Protein AF-A0A433MH39-F1 (afdb_monomer_lite)

Radius of gyration: 27.09 Å; chains: 1; bounding box: 56×30×78 Å

pLDDT: mean 82.65, std 8.2, range [48.53, 92.25]

Organism: NCBI:txid1775474

Sequence (132 aa):
MVKGIRALIVGLIGAIVLCGFGYFRDWQLTRQTMQAIERCEAEGARERQRSGLDIRLFCNVLEIDELREQRKPLVGVQQEISDLLEEARRRAPYLWYVVAVFFLMVFAIPYLWYFLLRRLREVRDALAGKEA

Foldseek 3Di:
DDPLVVLLVVLVVQLVVLVVVLVVVVVVLVVQLVVLLVVQVVVQVVCCVVVVDNPDRDSDLVVLVVCVVVVHDDDDSSVVNVVSVVVVVVVPSCVSNVVSVVSSVVSVVVVVVVVVVVVVVVVVCVVVVVDD

Structure (mmCIF, N/CA/C/O backbone):
data_AF-A0A433MH39-F1
#
_entry.id   AF-A0A433MH39-F1
#
loop_
_atom_site.group_PDB
_atom_site.id
_atom_site.type_symbol
_atom_site.label_atom_id
_atom_site.label_alt_id
_atom_site.label_comp_id
_atom_site.label_asym_id
_atom_site.label_entity_id
_atom_site.label_seq_id
_atom_site.pdbx_PDB_ins_code
_atom_site.Cartn_x
_atom_site.Cartn_y
_atom_site.Cartn_z
_atom_site.occupancy
_atom_site.B_iso_or_equiv
_atom_site.auth_seq_id
_atom_site.auth_comp_id
_atom_site.auth_asym_id
_atom_site.auth_atom_id
_atom_site.pdbx_PDB_model_num
ATOM 1 N N . MET A 1 1 ? 21.736 -14.346 -28.896 1.00 48.62 1 MET A N 1
ATOM 2 C CA . MET A 1 1 ? 20.796 -14.049 -27.788 1.00 48.62 1 MET A CA 1
ATOM 3 C C . MET A 1 1 ? 21.217 -12.729 -27.146 1.00 48.62 1 MET A C 1
ATOM 5 O O . MET A 1 1 ? 22.346 -12.627 -26.682 1.00 48.62 1 MET A O 1
ATOM 9 N N . VAL A 1 2 ? 20.390 -11.686 -27.234 1.00 56.53 2 VAL A N 1
ATOM 10 C CA . VAL A 1 2 ? 20.774 -10.307 -26.879 1.00 56.53 2 VAL A CA 1
ATOM 11 C C . VAL A 1 2 ? 21.001 -10.205 -25.366 1.00 56.53 2 VAL A C 1
ATOM 13 O O . VAL A 1 2 ? 20.086 -10.494 -24.599 1.00 56.53 2 VAL A O 1
ATOM 16 N N . LYS A 1 3 ? 22.199 -9.791 -24.924 1.00 65.94 3 LYS A N 1
ATOM 17 C CA . LYS A 1 3 ? 22.541 -9.641 -23.491 1.00 65.94 3 LYS A CA 1
ATOM 18 C C . LYS A 1 3 ? 21.517 -8.776 -22.726 1.00 65.94 3 LYS A C 1
ATOM 20 O O . LYS A 1 3 ? 21.233 -9.062 -21.571 1.00 65.94 3 LYS A O 1
ATOM 25 N N . GLY A 1 4 ? 20.891 -7.804 -23.398 1.00 70.25 4 GLY A N 1
ATOM 26 C CA . GLY A 1 4 ? 19.840 -6.947 -22.835 1.00 70.25 4 GLY A CA 1
ATOM 27 C C . GLY A 1 4 ? 18.491 -7.629 -22.557 1.00 70.25 4 GLY A C 1
ATOM 28 O O . GLY A 1 4 ? 17.794 -7.204 -21.645 1.00 70.25 4 GLY A O 1
ATOM 29 N N . ILE A 1 5 ? 18.125 -8.711 -23.264 1.00 80.31 5 ILE A N 1
ATOM 30 C CA . ILE A 1 5 ? 16.850 -9.422 -23.010 1.00 80.31 5 ILE A CA 1
ATOM 31 C C . ILE A 1 5 ? 16.864 -10.089 -21.633 1.00 80.31 5 ILE A C 1
ATOM 33 O O . ILE A 1 5 ? 15.863 -10.066 -20.927 1.00 80.31 5 ILE A O 1
ATOM 37 N N . ARG A 1 6 ? 18.008 -10.649 -21.221 1.00 82.31 6 ARG A N 1
ATOM 38 C CA . ARG A 1 6 ? 18.143 -11.285 -19.901 1.00 82.31 6 ARG A CA 1
ATOM 39 C C . ARG A 1 6 ? 17.963 -10.271 -18.770 1.00 82.31 6 ARG A C 1
ATOM 41 O O . ARG A 1 6 ? 17.266 -10.567 -17.810 1.00 82.31 6 ARG A O 1
ATOM 48 N N . ALA A 1 7 ? 18.536 -9.075 -18.917 1.00 81.81 7 ALA A N 1
ATOM 49 C CA . ALA A 1 7 ? 18.362 -7.988 -17.955 1.00 81.81 7 ALA A CA 1
ATOM 50 C C . ALA A 1 7 ? 16.894 -7.539 -17.863 1.00 81.81 7 ALA A C 1
ATOM 52 O O . ALA A 1 7 ? 16.374 -7.379 -16.763 1.00 81.81 7 ALA A O 1
ATOM 53 N N . LEU A 1 8 ? 16.206 -7.424 -19.003 1.00 82.75 8 LEU A N 1
ATOM 54 C CA . LEU A 1 8 ? 14.791 -7.054 -19.044 1.00 82.75 8 LEU A CA 1
ATOM 55 C C . LEU A 1 8 ? 13.891 -8.118 -18.399 1.00 82.75 8 LEU A C 1
ATOM 57 O O . LEU A 1 8 ? 12.990 -7.767 -17.646 1.00 82.75 8 LEU A O 1
ATOM 61 N N . ILE A 1 9 ? 14.159 -9.409 -18.629 1.00 87.44 9 ILE A N 1
ATOM 62 C CA . ILE A 1 9 ? 13.419 -10.511 -17.989 1.00 87.44 9 ILE A CA 1
ATOM 63 C C . ILE A 1 9 ? 13.589 -10.469 -16.466 1.00 87.44 9 ILE A C 1
ATOM 65 O O . ILE A 1 9 ? 12.603 -10.587 -15.743 1.00 87.44 9 ILE A O 1
ATOM 69 N N . VAL A 1 10 ? 14.813 -10.263 -15.969 1.00 87.62 10 VAL A N 1
ATOM 70 C CA . VAL A 1 10 ? 15.068 -10.132 -14.523 1.00 87.62 10 VAL A CA 1
ATOM 71 C C . VAL A 1 10 ? 14.337 -8.916 -13.948 1.00 87.62 10 VAL A C 1
ATOM 73 O O . VAL A 1 10 ? 13.695 -9.032 -12.905 1.00 87.62 10 VAL A O 1
ATOM 76 N N . GLY A 1 11 ? 14.367 -7.782 -14.653 1.00 85.75 11 GLY A N 1
ATOM 77 C CA . GLY A 1 11 ? 13.615 -6.581 -14.285 1.00 85.75 11 GLY A CA 1
ATOM 78 C C . GLY A 1 11 ? 12.109 -6.827 -14.190 1.00 85.75 11 GLY A C 1
ATOM 79 O O . GLY A 1 11 ? 11.481 -6.439 -13.207 1.00 85.75 11 GLY A O 1
ATOM 80 N N . LEU A 1 12 ? 11.538 -7.524 -15.177 1.00 89.38 12 LEU A N 1
ATOM 81 C CA . LEU A 1 12 ? 10.113 -7.853 -15.232 1.00 89.38 12 LEU A CA 1
ATOM 82 C C . LEU A 1 12 ? 9.700 -8.779 -14.081 1.00 89.38 12 LEU A C 1
ATOM 84 O O . LEU A 1 12 ? 8.728 -8.498 -13.386 1.00 89.38 12 LEU A O 1
ATOM 88 N N . ILE A 1 13 ? 10.453 -9.860 -13.854 1.00 91.56 13 ILE A N 1
ATOM 89 C CA . ILE A 1 13 ? 10.177 -10.805 -12.765 1.00 91.56 13 ILE A CA 1
ATOM 90 C C . ILE A 1 13 ? 10.273 -10.089 -11.414 1.00 91.56 13 ILE A C 1
ATOM 92 O O . ILE A 1 13 ? 9.375 -10.228 -10.587 1.00 91.56 13 ILE A O 1
ATOM 96 N N . GLY A 1 14 ? 11.314 -9.277 -11.203 1.00 89.81 14 GLY A N 1
ATOM 97 C CA . GLY A 1 14 ? 11.471 -8.492 -9.978 1.00 89.81 14 GLY A CA 1
ATOM 98 C C . GLY A 1 14 ? 10.309 -7.523 -9.744 1.00 89.81 14 GLY A C 1
ATOM 99 O O . GLY A 1 14 ? 9.780 -7.460 -8.636 1.00 89.81 14 GLY A O 1
ATOM 100 N N . ALA A 1 15 ? 9.848 -6.829 -10.789 1.00 87.56 15 ALA A N 1
ATOM 101 C CA . ALA A 1 15 ? 8.695 -5.935 -10.700 1.00 87.56 15 ALA A CA 1
ATOM 102 C C . ALA A 1 15 ? 7.399 -6.685 -10.346 1.00 87.56 15 ALA A C 1
ATOM 104 O O . ALA A 1 15 ? 6.655 -6.233 -9.478 1.00 87.56 15 ALA A O 1
ATOM 105 N N . ILE A 1 16 ? 7.152 -7.854 -10.953 1.00 90.50 16 ILE A N 1
ATOM 106 C CA . ILE A 1 16 ? 5.988 -8.699 -10.631 1.00 90.50 16 ILE A CA 1
ATOM 107 C C . ILE A 1 16 ? 6.022 -9.124 -9.160 1.00 90.50 16 ILE A C 1
ATOM 109 O O . ILE A 1 16 ? 5.006 -9.029 -8.473 1.00 90.50 16 ILE A O 1
ATOM 113 N N . VAL A 1 17 ? 7.184 -9.549 -8.658 1.00 92.25 17 VAL A N 1
ATOM 114 C CA . VAL A 1 17 ? 7.349 -9.955 -7.255 1.00 92.25 17 VAL A CA 1
ATOM 115 C C . VAL A 1 17 ? 7.095 -8.784 -6.303 1.00 92.25 17 VAL A C 1
ATOM 117 O O . VAL A 1 17 ? 6.379 -8.953 -5.318 1.00 92.25 17 VAL A O 1
ATOM 120 N N . LEU A 1 18 ? 7.621 -7.591 -6.599 1.00 90.06 18 LEU A N 1
ATOM 121 C CA . LEU A 1 18 ? 7.404 -6.394 -5.778 1.00 90.06 18 LEU A CA 1
ATOM 122 C C . LEU A 1 18 ? 5.931 -5.969 -5.752 1.00 90.06 18 LEU A C 1
ATOM 124 O O . LEU A 1 18 ? 5.398 -5.689 -4.678 1.00 90.06 18 LEU A O 1
ATOM 128 N N . CYS A 1 19 ? 5.257 -5.980 -6.904 1.00 88.25 19 CYS A N 1
ATOM 129 C CA . CYS A 1 19 ? 3.820 -5.715 -6.983 1.00 88.25 19 CYS A CA 1
ATOM 130 C C . CYS A 1 19 ? 3.013 -6.759 -6.201 1.00 88.25 19 CYS A C 1
ATOM 132 O O . CYS A 1 19 ? 2.124 -6.397 -5.435 1.00 88.25 19 CYS A O 1
ATOM 134 N N . GLY A 1 20 ? 3.346 -8.045 -6.348 1.00 88.94 20 GLY A N 1
ATOM 135 C CA . GLY A 1 20 ? 2.692 -9.129 -5.615 1.00 88.94 20 GLY A CA 1
ATOM 136 C C . GLY A 1 20 ? 2.873 -9.004 -4.103 1.00 88.94 20 GLY A C 1
ATOM 137 O O . GLY A 1 20 ? 1.917 -9.182 -3.352 1.00 88.94 20 GLY A O 1
ATOM 138 N N . PHE A 1 21 ? 4.071 -8.632 -3.648 1.00 90.25 21 PHE A N 1
ATOM 139 C CA . PHE A 1 21 ? 4.343 -8.398 -2.231 1.00 90.25 21 PHE A CA 1
ATOM 140 C C . PHE A 1 21 ? 3.570 -7.191 -1.687 1.00 90.25 21 PHE A C 1
ATOM 142 O O . PHE A 1 21 ? 2.970 -7.282 -0.615 1.00 90.25 21 PHE A O 1
ATOM 149 N N . GLY A 1 22 ? 3.533 -6.084 -2.437 1.00 87.50 22 GLY A N 1
ATOM 150 C CA . GLY A 1 22 ? 2.731 -4.907 -2.096 1.00 87.50 22 GLY A CA 1
ATOM 151 C C . GLY A 1 22 ? 1.246 -5.249 -1.966 1.00 87.50 22 GLY A C 1
ATOM 152 O O . GLY A 1 22 ? 0.637 -4.948 -0.942 1.00 87.50 22 GLY A O 1
ATOM 153 N N . TYR A 1 23 ? 0.697 -5.968 -2.949 1.00 89.00 23 TYR A N 1
ATOM 154 C CA . TYR A 1 23 ? -0.694 -6.424 -2.944 1.00 89.00 23 TYR A CA 1
ATOM 155 C C . TYR A 1 23 ? -1.003 -7.363 -1.773 1.00 89.00 23 TYR A C 1
ATOM 157 O O . TYR A 1 23 ? -2.012 -7.201 -1.094 1.00 89.00 23 TYR A O 1
ATOM 165 N N . PHE A 1 24 ? -0.126 -8.331 -1.494 1.00 91.38 24 PHE A N 1
ATOM 166 C CA . PHE A 1 24 ? -0.326 -9.272 -0.392 1.00 91.38 24 PHE A CA 1
ATOM 167 C C . PHE A 1 24 ? -0.363 -8.566 0.970 1.00 91.38 24 PHE A C 1
ATOM 169 O O . PHE A 1 24 ? -1.194 -8.883 1.822 1.00 91.38 24 PHE A O 1
ATOM 176 N N . ARG A 1 25 ? 0.524 -7.588 1.175 1.00 87.38 25 ARG A N 1
ATOM 177 C CA . ARG A 1 25 ? 0.580 -6.799 2.413 1.00 87.38 25 ARG A CA 1
ATOM 178 C C . ARG A 1 25 ? -0.656 -5.920 2.577 1.00 87.38 25 ARG A C 1
ATOM 180 O O . ARG A 1 25 ? -1.172 -5.834 3.689 1.00 87.38 25 ARG A O 1
ATOM 187 N N . ASP A 1 26 ? -1.123 -5.312 1.490 1.00 87.69 26 ASP A N 1
ATOM 188 C CA . ASP A 1 26 ? -2.360 -4.527 1.464 1.00 87.69 26 ASP A CA 1
ATOM 189 C C . ASP A 1 26 ? -3.572 -5.404 1.808 1.00 87.69 26 ASP A C 1
ATOM 191 O O . ASP A 1 26 ? -4.307 -5.121 2.752 1.00 87.69 26 ASP A O 1
ATOM 195 N N . TRP A 1 27 ? -3.683 -6.566 1.159 1.00 89.75 27 TRP A N 1
ATOM 196 C CA . TRP A 1 27 ? -4.732 -7.551 1.422 1.00 89.75 27 TRP A CA 1
ATOM 197 C C . TRP A 1 27 ? -4.764 -8.023 2.881 1.00 89.75 27 TRP A C 1
ATOM 199 O O . TRP A 1 27 ? -5.837 -8.127 3.482 1.00 89.75 27 TRP A O 1
ATOM 209 N N . GLN A 1 28 ? -3.598 -8.296 3.473 1.00 91.06 28 GLN A N 1
ATOM 210 C CA . GLN A 1 28 ? -3.503 -8.705 4.874 1.00 91.06 28 GLN A CA 1
ATOM 211 C C . GLN A 1 28 ? -4.023 -7.610 5.814 1.00 91.06 28 GLN A C 1
ATOM 213 O O . GLN A 1 28 ? -4.733 -7.916 6.773 1.00 91.06 28 GLN A O 1
ATOM 218 N N . LEU A 1 29 ? -3.697 -6.348 5.532 1.00 86.31 29 LEU A N 1
ATOM 219 C CA . LEU A 1 29 ? -4.154 -5.218 6.333 1.00 86.31 29 LEU A CA 1
ATOM 220 C C . LEU A 1 29 ? -5.670 -5.035 6.208 1.00 86.31 29 LEU A C 1
ATOM 222 O O . LEU A 1 29 ? -6.354 -4.953 7.224 1.00 86.31 29 LEU A O 1
ATOM 226 N N . THR A 1 30 ? -6.214 -5.101 4.986 1.00 87.38 30 THR A N 1
ATOM 227 C CA . THR A 1 30 ? -7.667 -5.054 4.753 1.00 87.38 30 THR A CA 1
ATOM 228 C C . THR A 1 30 ? -8.396 -6.153 5.526 1.00 87.38 30 THR A C 1
ATOM 230 O O . THR A 1 30 ? -9.441 -5.905 6.126 1.00 87.38 30 THR A O 1
ATOM 233 N N . ARG A 1 31 ? -7.844 -7.372 5.557 1.00 91.75 31 ARG A N 1
ATOM 234 C CA . ARG A 1 31 ? -8.418 -8.492 6.318 1.00 91.75 31 ARG A CA 1
ATOM 235 C C . ARG A 1 31 ? -8.468 -8.214 7.818 1.00 91.75 31 ARG A C 1
ATOM 237 O O . ARG A 1 31 ? -9.481 -8.521 8.439 1.00 91.75 31 ARG A O 1
ATOM 244 N N . GLN A 1 32 ? -7.410 -7.641 8.386 1.00 89.31 32 GLN A N 1
ATOM 245 C CA . GLN A 1 32 ? -7.364 -7.302 9.810 1.00 89.31 32 GLN A CA 1
ATOM 246 C C . GLN A 1 32 ? -8.372 -6.207 10.161 1.00 89.31 32 GLN A C 1
ATOM 248 O O . GLN A 1 32 ? -9.107 -6.351 11.135 1.00 89.31 32 GLN A O 1
ATOM 253 N N . THR A 1 33 ? -8.477 -5.164 9.334 1.00 87.06 33 THR A N 1
ATOM 254 C CA . THR A 1 33 ? -9.463 -4.095 9.538 1.00 87.06 33 THR A CA 1
ATOM 255 C C . THR A 1 33 ? -10.892 -4.632 9.473 1.00 87.06 33 THR A C 1
ATOM 257 O O . THR A 1 33 ? -11.689 -4.322 10.351 1.00 87.06 33 THR A O 1
ATOM 260 N N . MET A 1 34 ? -11.209 -5.496 8.501 1.00 88.25 34 MET A N 1
ATOM 261 C CA . MET A 1 34 ? -12.540 -6.115 8.406 1.00 88.25 34 MET A CA 1
ATOM 262 C C . MET A 1 34 ? -12.879 -6.952 9.643 1.00 88.25 34 MET A C 1
ATOM 264 O O . MET A 1 34 ? -13.973 -6.834 10.182 1.00 88.25 34 MET A O 1
ATOM 268 N N . GLN A 1 35 ? -11.929 -7.746 10.142 1.00 91.81 35 GLN A N 1
ATOM 269 C CA . GLN A 1 35 ? -12.136 -8.529 11.363 1.00 91.81 35 GLN A CA 1
ATOM 270 C C . GLN A 1 35 ? -12.358 -7.646 12.597 1.00 91.81 35 GLN A C 1
ATOM 272 O O . GLN A 1 35 ? -13.165 -7.989 13.458 1.00 91.81 35 GLN A O 1
ATOM 277 N N . ALA A 1 36 ? -11.657 -6.515 12.698 1.00 87.88 36 ALA A N 1
ATOM 278 C CA . ALA A 1 36 ? -11.856 -5.564 13.787 1.00 87.88 36 ALA A CA 1
ATOM 279 C C . ALA A 1 36 ? -13.236 -4.883 13.707 1.00 87.88 36 ALA A C 1
ATOM 281 O O . ALA A 1 36 ? -13.908 -4.741 14.727 1.00 87.88 36 ALA A O 1
ATOM 282 N N . ILE A 1 37 ? -13.701 -4.540 12.500 1.00 88.94 37 ILE A N 1
ATOM 283 C CA . ILE A 1 37 ? -15.047 -3.987 12.275 1.00 88.94 37 ILE A CA 1
ATOM 284 C C . ILE A 1 37 ? -16.122 -5.003 12.675 1.00 88.94 37 ILE A C 1
ATOM 286 O O . ILE A 1 37 ? -17.016 -4.663 13.446 1.00 88.94 37 ILE A O 1
ATOM 290 N N . GLU A 1 38 ? -16.003 -6.261 12.241 1.00 90.31 38 GLU A N 1
ATOM 291 C CA . GLU A 1 38 ? -16.948 -7.326 12.613 1.00 90.31 38 GLU A CA 1
ATOM 292 C C . GLU A 1 38 ? -17.030 -7.515 14.138 1.00 90.31 38 GLU A C 1
ATOM 294 O O . GLU A 1 38 ? -18.115 -7.703 14.694 1.00 90.31 38 GLU A O 1
ATOM 299 N N . ARG A 1 39 ? -15.893 -7.426 14.845 1.00 88.19 39 ARG A N 1
ATOM 300 C CA . ARG A 1 39 ? -15.864 -7.469 16.317 1.00 88.19 39 ARG A CA 1
ATOM 301 C C . ARG A 1 39 ? -16.563 -6.265 16.938 1.00 88.19 39 ARG A C 1
ATOM 303 O O . ARG A 1 39 ? -17.344 -6.453 17.867 1.00 88.19 39 ARG A O 1
ATOM 310 N N . CYS A 1 40 ? -16.328 -5.063 16.413 1.00 86.56 40 CYS A N 1
ATOM 311 C CA . CYS A 1 40 ? -16.987 -3.842 16.875 1.00 86.56 40 CYS A CA 1
ATOM 312 C C . CYS A 1 40 ? -18.510 -3.943 16.729 1.00 86.56 40 CYS A C 1
ATOM 314 O O . CYS A 1 40 ? -19.249 -3.646 17.667 1.00 86.56 40 CYS A O 1
ATOM 316 N N . GLU A 1 41 ? -18.992 -4.421 15.580 1.00 88.38 41 GLU A N 1
ATOM 317 C CA . GLU A 1 41 ? -20.424 -4.597 15.334 1.00 88.38 41 GLU A CA 1
ATOM 318 C C . GLU A 1 41 ? -21.037 -5.648 16.268 1.00 88.38 41 GLU A C 1
ATOM 320 O O . GLU A 1 41 ? -22.122 -5.437 16.820 1.00 88.38 41 GLU A O 1
ATOM 325 N N . ALA A 1 42 ? -20.329 -6.756 16.503 1.00 88.00 42 ALA A N 1
ATOM 326 C CA . ALA A 1 42 ? -20.768 -7.798 17.425 1.00 88.00 42 ALA A CA 1
ATOM 327 C C . ALA A 1 42 ? -20.830 -7.309 18.883 1.00 88.00 42 ALA A C 1
ATOM 329 O O . ALA A 1 42 ? -21.768 -7.650 19.608 1.00 88.00 42 ALA A O 1
ATOM 330 N N . GLU A 1 43 ? -19.860 -6.507 19.325 1.00 84.69 43 GLU A N 1
ATOM 331 C CA . GLU A 1 43 ? -19.860 -5.892 20.657 1.00 84.69 43 GLU A CA 1
ATOM 332 C C . GLU A 1 43 ? -20.965 -4.844 20.795 1.00 84.69 43 GLU A C 1
ATOM 334 O O . GLU A 1 43 ? -21.743 -4.904 21.750 1.00 84.69 43 GLU A O 1
ATOM 339 N N . GLY A 1 44 ? -21.125 -3.966 19.802 1.00 84.69 44 GLY A N 1
ATOM 340 C CA . GLY A 1 44 ? -22.200 -2.976 19.773 1.00 84.69 44 GLY A CA 1
ATOM 341 C C . GLY A 1 44 ? -23.590 -3.618 19.823 1.00 84.69 44 GLY A C 1
ATOM 342 O O . GLY A 1 44 ? -24.470 -3.146 20.544 1.00 84.69 44 GLY A O 1
ATOM 343 N N . ALA A 1 45 ? -23.793 -4.743 19.132 1.00 84.19 45 ALA A N 1
ATOM 344 C CA . ALA A 1 45 ? -25.046 -5.495 19.199 1.00 84.19 45 ALA A CA 1
ATOM 345 C C . ALA A 1 45 ? -25.314 -6.076 20.602 1.00 84.19 45 ALA A C 1
ATOM 347 O O . ALA A 1 45 ? -26.451 -6.027 21.083 1.00 84.19 45 ALA A O 1
ATOM 348 N N . ARG A 1 46 ? -24.279 -6.592 21.279 1.00 83.94 46 ARG A N 1
ATOM 349 C CA . ARG A 1 46 ? -24.388 -7.128 22.649 1.00 83.94 46 ARG A CA 1
ATOM 350 C C . ARG A 1 46 ? -24.685 -6.035 23.668 1.00 83.94 46 ARG A C 1
ATOM 352 O O . ARG A 1 46 ? -25.509 -6.244 24.557 1.00 83.94 46 ARG A O 1
ATOM 359 N N . GLU A 1 47 ? -24.051 -4.873 23.545 1.00 80.06 47 GLU A N 1
ATOM 360 C CA . GLU A 1 47 ? -24.299 -3.755 24.456 1.00 80.06 47 GLU A CA 1
ATOM 361 C C . GLU A 1 47 ? -25.702 -3.168 24.294 1.00 80.06 47 GLU A C 1
ATOM 363 O O . GLU A 1 47 ? -26.361 -2.917 25.304 1.00 80.06 47 GLU A O 1
ATOM 368 N N . ARG A 1 48 ? -26.219 -3.040 23.062 1.00 80.94 48 ARG A N 1
ATOM 369 C CA . ARG A 1 48 ? -27.616 -2.618 22.835 1.00 80.94 48 ARG A CA 1
ATOM 370 C C . ARG A 1 48 ? -28.616 -3.553 23.513 1.00 80.94 48 ARG A C 1
ATOM 372 O O . ARG A 1 48 ? -29.569 -3.087 24.134 1.00 80.94 48 ARG A O 1
ATOM 379 N N . GLN A 1 49 ? -28.386 -4.866 23.436 1.00 81.81 49 GLN A N 1
ATOM 380 C CA . GLN A 1 49 ? -29.239 -5.851 24.108 1.00 81.81 49 GLN A CA 1
ATOM 381 C C . GLN A 1 49 ? -29.155 -5.763 25.635 1.00 81.81 49 GLN A C 1
ATOM 383 O O . GLN A 1 49 ? -30.163 -5.954 26.312 1.00 81.81 49 GLN A O 1
ATOM 388 N N . ARG A 1 50 ? -27.969 -5.486 26.187 1.00 80.88 50 ARG A N 1
ATOM 389 C CA . ARG A 1 50 ? -27.739 -5.477 27.638 1.00 80.88 50 ARG A CA 1
ATOM 390 C C . ARG A 1 50 ? -28.217 -4.193 28.313 1.00 80.88 50 ARG A C 1
ATOM 392 O O . ARG A 1 50 ? -28.745 -4.252 29.418 1.00 80.88 50 ARG A O 1
ATOM 399 N N . SER A 1 51 ? -28.003 -3.052 27.670 1.00 74.94 51 SER A N 1
ATOM 400 C CA . SER A 1 51 ? -28.204 -1.734 28.277 1.00 74.94 51 SER A CA 1
ATOM 401 C C . SER A 1 51 ? -29.605 -1.172 28.037 1.00 74.94 51 SER A C 1
ATOM 403 O O . SER A 1 51 ? -29.996 -0.226 28.714 1.00 74.94 51 SER A O 1
ATOM 405 N N . GLY A 1 52 ? -30.354 -1.698 27.055 1.00 67.31 52 GLY A N 1
ATOM 406 C CA . GLY A 1 52 ? -31.669 -1.170 26.656 1.00 67.31 52 GLY A CA 1
ATOM 407 C C . GLY A 1 52 ? -31.639 0.266 26.103 1.00 67.31 52 GLY A C 1
ATOM 408 O O . GLY A 1 52 ? -32.674 0.807 25.727 1.00 67.31 52 GLY A O 1
ATOM 409 N N . LEU A 1 53 ? -30.453 0.874 26.047 1.00 62.09 53 LEU A N 1
ATOM 410 C CA . LEU A 1 53 ? -30.147 2.185 25.494 1.00 62.09 53 LEU A CA 1
ATOM 411 C C . LEU A 1 53 ? -29.499 1.986 24.121 1.00 62.09 53 LEU A C 1
ATOM 413 O O . LEU A 1 53 ? -28.643 1.113 23.960 1.00 62.09 53 LEU A O 1
ATOM 417 N N . ASP A 1 54 ? -29.872 2.820 23.148 1.00 63.75 54 ASP A N 1
ATOM 418 C CA . ASP A 1 54 ? -29.262 2.840 21.812 1.00 63.75 54 ASP A CA 1
ATOM 419 C C . ASP A 1 54 ? -27.884 3.523 21.864 1.00 63.75 54 ASP A C 1
ATOM 421 O O . ASP A 1 54 ? -27.660 4.593 21.296 1.00 63.75 54 ASP A O 1
ATOM 425 N N . ILE A 1 55 ? -26.949 2.934 22.616 1.00 65.62 55 ILE A N 1
ATOM 426 C CA . ILE A 1 55 ? -25.548 3.345 22.585 1.00 65.62 55 ILE A CA 1
ATOM 427 C C . ILE A 1 55 ? -25.017 2.929 21.212 1.00 65.62 55 ILE A C 1
ATOM 429 O O . ILE A 1 55 ? -24.812 1.749 20.917 1.00 65.62 55 ILE A O 1
ATOM 433 N N . ARG A 1 56 ? -24.855 3.911 20.324 1.00 66.69 56 ARG A N 1
ATOM 434 C CA . ARG A 1 56 ? -24.261 3.698 19.005 1.00 66.69 56 ARG A CA 1
ATOM 435 C C . ARG A 1 56 ? -22.746 3.625 19.149 1.00 66.69 56 ARG A C 1
ATOM 437 O O . ARG A 1 56 ? -22.083 4.655 19.225 1.00 66.69 56 ARG A O 1
ATOM 444 N N . LEU A 1 57 ? -22.201 2.409 19.168 1.00 71.88 57 LEU A N 1
ATOM 445 C CA . LEU A 1 57 ? -20.793 2.218 18.832 1.00 71.88 57 LEU A CA 1
ATOM 446 C C . LEU A 1 57 ? -20.585 2.605 17.363 1.00 71.88 57 LEU A C 1
ATOM 448 O O . LEU A 1 57 ? -21.272 2.096 16.475 1.00 71.88 57 LEU A O 1
ATOM 452 N N . PHE A 1 58 ? -19.637 3.506 17.128 1.00 80.62 58 PHE A N 1
ATOM 453 C CA . PHE A 1 58 ? -19.173 3.855 15.791 1.00 80.62 58 PHE A CA 1
ATOM 454 C C . PHE A 1 58 ? -18.201 2.769 15.334 1.00 80.62 58 PHE A C 1
ATOM 456 O O . PHE A 1 58 ? -17.109 2.649 15.893 1.00 80.62 58 PHE A O 1
ATOM 463 N N . CYS A 1 59 ? -18.628 1.960 14.369 1.00 82.81 59 CYS A N 1
ATOM 464 C CA . CYS A 1 59 ? -17.820 0.888 13.780 1.00 82.81 59 CYS A CA 1
ATOM 465 C C . CYS A 1 59 ? -17.436 1.184 12.327 1.00 82.81 59 CYS A C 1
ATOM 467 O O . CYS A 1 59 ? -16.647 0.454 11.731 1.00 82.81 59 CYS A O 1
ATOM 469 N N . ASN A 1 60 ? -17.970 2.267 11.753 1.00 84.50 60 ASN A N 1
ATOM 470 C CA . ASN A 1 60 ? -17.593 2.706 10.424 1.00 84.50 60 ASN A CA 1
ATOM 471 C C . ASN A 1 60 ? -16.242 3.429 10.475 1.00 84.50 60 ASN A C 1
ATOM 473 O O . ASN A 1 60 ? -16.001 4.287 11.324 1.00 84.50 60 ASN A O 1
ATOM 477 N N . VAL A 1 61 ? -15.374 3.102 9.523 1.00 83.50 61 VAL A N 1
ATOM 478 C CA . VAL A 1 61 ? -14.038 3.683 9.381 1.00 83.50 61 VAL A CA 1
ATOM 479 C C . VAL A 1 61 ? -14.081 5.209 9.269 1.00 83.50 61 VAL A C 1
ATOM 481 O O . VAL A 1 61 ? -13.274 5.877 9.910 1.00 83.50 61 VAL A O 1
ATOM 484 N N . LEU A 1 62 ? -15.028 5.761 8.500 1.00 82.94 62 LEU A N 1
ATOM 485 C CA . LEU A 1 62 ? -15.162 7.216 8.341 1.00 82.94 62 LEU A CA 1
ATOM 486 C C . LEU A 1 62 ? -15.528 7.906 9.658 1.00 82.94 62 LEU A C 1
ATOM 488 O O . LEU A 1 62 ? -14.939 8.919 10.012 1.00 82.94 62 LEU A O 1
ATOM 492 N N . GLU A 1 63 ? -16.464 7.326 10.406 1.00 83.50 63 GLU A N 1
ATOM 493 C CA . GLU A 1 63 ? -16.916 7.885 11.681 1.00 83.50 63 GLU A CA 1
ATOM 494 C C . GLU A 1 63 ? -15.799 7.834 12.731 1.00 83.50 63 GLU A C 1
ATOM 496 O O . GLU A 1 63 ? -15.614 8.776 13.498 1.00 83.50 63 GLU A O 1
ATOM 501 N N . ILE A 1 64 ? -15.014 6.752 12.749 1.00 83.62 64 ILE A N 1
ATOM 502 C CA . ILE A 1 64 ? -13.860 6.616 13.645 1.00 83.62 64 ILE A CA 1
ATOM 503 C C . ILE A 1 64 ? -12.779 7.656 13.313 1.00 83.62 64 ILE A C 1
ATOM 505 O O . ILE A 1 64 ? -12.198 8.235 14.235 1.00 83.62 64 ILE A O 1
ATOM 509 N N . ASP A 1 65 ? -12.530 7.932 12.030 1.00 85.00 65 ASP A N 1
ATOM 510 C CA . ASP A 1 65 ? -11.563 8.956 11.614 1.00 85.00 65 ASP A CA 1
ATOM 511 C C . ASP A 1 65 ? -12.034 10.369 12.015 1.00 85.00 65 ASP A C 1
ATOM 513 O O . ASP A 1 65 ? -11.255 11.145 12.570 1.00 85.00 65 ASP A O 1
ATOM 517 N N . GLU A 1 66 ? -13.330 10.674 11.877 1.00 85.25 66 GLU A N 1
ATOM 518 C CA . GLU A 1 66 ? -13.915 11.940 12.349 1.00 85.25 66 GLU A CA 1
ATOM 519 C C . GLU A 1 66 ? -13.811 12.106 13.874 1.00 85.25 66 GLU A C 1
ATOM 521 O O . GLU A 1 66 ? -13.449 13.176 14.376 1.00 85.25 66 GLU A O 1
ATOM 526 N N . LEU A 1 67 ? -14.106 11.054 14.647 1.00 83.62 67 LEU A N 1
ATOM 527 C CA . LEU A 1 67 ? -13.984 11.082 16.112 1.00 83.62 67 LEU A CA 1
ATOM 528 C C . LEU A 1 67 ? -12.540 11.314 16.553 1.00 83.62 67 LEU A C 1
ATOM 530 O O . LEU A 1 67 ? -12.290 12.028 17.532 1.00 83.62 67 LEU A O 1
ATOM 534 N N . ARG A 1 68 ? -11.596 10.730 15.817 1.00 82.69 68 ARG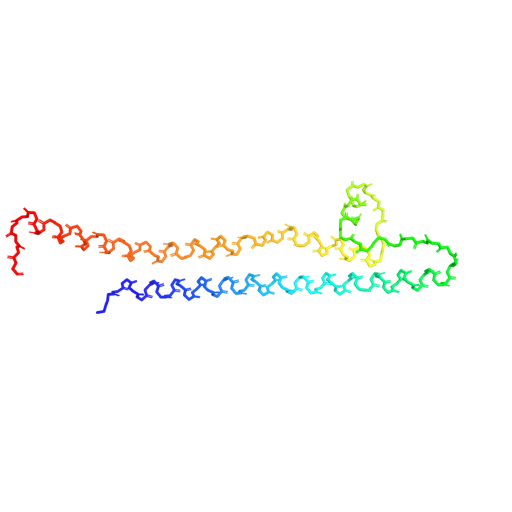 A N 1
ATOM 535 C CA . ARG A 1 68 ? -10.167 10.913 16.035 1.00 82.69 68 ARG A CA 1
ATOM 536 C C . ARG A 1 68 ? -9.729 12.340 15.728 1.00 82.69 68 ARG A C 1
ATOM 538 O O . ARG A 1 68 ? -8.987 12.921 16.522 1.00 82.69 68 ARG A O 1
ATOM 545 N N . GLU A 1 69 ? -10.195 12.921 14.627 1.00 85.12 69 GLU A N 1
ATOM 546 C CA . GLU A 1 69 ? -9.916 14.317 14.274 1.00 85.12 69 GLU A CA 1
ATOM 547 C C . GLU A 1 69 ? -10.459 15.280 15.342 1.00 85.12 69 GLU A C 1
ATOM 549 O O . GLU A 1 69 ? -9.786 16.230 15.746 1.00 85.12 69 GLU A O 1
ATOM 554 N N . GLN A 1 70 ? -11.616 14.946 15.917 1.00 87.31 70 GLN A N 1
ATOM 555 C CA . GLN A 1 70 ? -12.211 15.645 17.058 1.00 87.31 70 GLN A CA 1
ATOM 556 C C . GLN A 1 70 ? -11.531 15.343 18.411 1.00 87.31 70 GLN A C 1
ATOM 558 O O . GLN A 1 70 ? -11.981 15.848 19.440 1.00 87.31 70 GLN A O 1
ATOM 563 N N . ARG A 1 71 ? -10.459 14.534 18.438 1.00 83.19 71 ARG A N 1
ATOM 564 C CA . ARG A 1 71 ? -9.729 14.084 19.643 1.00 83.19 71 ARG A CA 1
ATOM 565 C C . ARG A 1 71 ? -10.625 13.484 20.729 1.00 83.19 71 ARG A C 1
ATOM 567 O O . ARG A 1 71 ? -10.333 13.614 21.921 1.00 83.19 71 ARG A O 1
ATOM 574 N N . LYS A 1 72 ? -11.719 12.828 20.342 1.00 82.69 72 LYS A N 1
ATOM 575 C CA . LYS A 1 72 ? -12.559 12.125 21.313 1.00 82.69 72 LYS A CA 1
ATOM 576 C C . LYS A 1 72 ? -11.850 10.850 21.777 1.00 82.69 72 LYS A C 1
ATOM 578 O O . LYS A 1 72 ? -11.165 10.213 20.976 1.00 82.69 72 LYS A O 1
ATOM 583 N N . PRO A 1 73 ? -11.976 10.480 23.063 1.00 78.19 73 PRO A N 1
ATOM 584 C CA . PRO A 1 73 ? -11.362 9.264 23.570 1.00 78.19 73 PRO A CA 1
ATOM 585 C C . PRO A 1 73 ? -11.997 8.049 22.887 1.00 78.19 73 PRO A C 1
ATOM 587 O O . PRO A 1 73 ? -13.194 7.809 23.029 1.00 78.19 73 PRO A O 1
ATOM 590 N N . LEU A 1 74 ? -11.186 7.304 22.138 1.00 80.69 74 LEU A N 1
ATO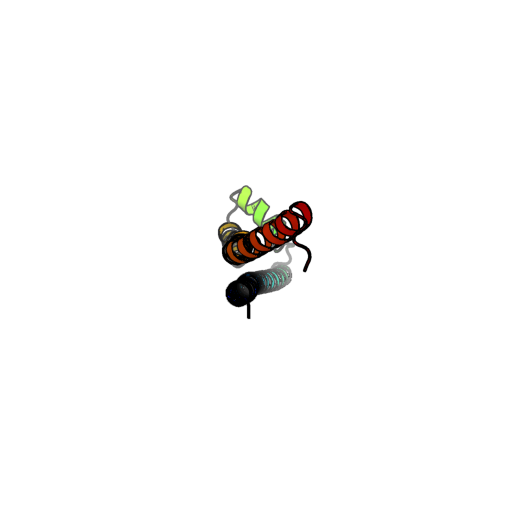M 591 C CA . LEU A 1 74 ? -11.540 5.999 21.589 1.00 80.69 74 LEU A CA 1
ATOM 592 C C . LEU A 1 74 ? -11.112 4.940 22.604 1.00 80.69 74 LEU A C 1
ATOM 594 O O . LEU A 1 74 ? -10.009 5.017 23.145 1.00 80.69 74 LEU A O 1
ATOM 598 N N . VAL A 1 75 ? -11.977 3.969 22.879 1.00 79.56 75 VAL A N 1
ATOM 599 C CA . VAL A 1 75 ? -11.698 2.891 23.837 1.00 79.56 75 VAL A CA 1
ATOM 600 C C . VAL A 1 75 ? -12.029 1.535 23.225 1.00 79.56 75 VAL A C 1
ATOM 602 O O . VAL A 1 75 ? -12.929 1.414 22.394 1.00 79.56 75 VAL A O 1
ATOM 605 N N . GLY A 1 76 ? -11.281 0.508 23.630 1.00 83.50 76 GLY A N 1
ATOM 606 C CA . GLY A 1 76 ? -11.502 -0.869 23.186 1.00 83.50 76 GLY A CA 1
ATOM 607 C C . GLY A 1 76 ? -11.279 -1.052 21.683 1.00 83.50 76 GLY A C 1
ATOM 608 O O . GLY A 1 76 ? -10.285 -0.580 21.130 1.00 83.50 76 GLY A O 1
ATOM 609 N N . VAL A 1 77 ? -12.216 -1.727 21.015 1.00 82.12 77 VAL A N 1
ATOM 610 C CA . VAL A 1 77 ? -12.103 -2.102 19.593 1.00 82.12 77 VAL A CA 1
ATOM 611 C C . VAL A 1 77 ? -12.040 -0.883 18.663 1.00 82.12 77 VAL A C 1
ATOM 613 O O . VAL A 1 77 ? -11.404 -0.936 17.614 1.00 82.12 77 VAL A O 1
ATOM 616 N N . GLN A 1 78 ? -12.611 0.260 19.058 1.00 83.31 78 GLN A N 1
ATOM 617 C CA . GLN A 1 78 ? -12.505 1.496 18.273 1.00 83.31 78 GLN A CA 1
ATOM 618 C C . GLN A 1 78 ? -11.063 2.015 18.198 1.00 83.31 78 GLN A C 1
ATOM 620 O O . GLN A 1 78 ? -10.647 2.546 17.167 1.00 83.31 78 GLN A O 1
ATOM 625 N N . GLN A 1 79 ? -10.288 1.833 19.272 1.00 85.56 79 GLN A N 1
ATOM 626 C CA . GLN A 1 79 ? -8.875 2.194 19.289 1.00 85.56 79 GLN A CA 1
ATOM 627 C C . GLN A 1 79 ? -8.070 1.264 18.373 1.00 85.56 79 GLN A C 1
ATOM 629 O O . GLN A 1 79 ? -7.285 1.754 17.565 1.00 85.56 79 GLN A O 1
ATOM 634 N N . GLU A 1 80 ? -8.346 -0.044 18.409 1.00 86.00 80 GLU A N 1
ATOM 635 C CA . GLU A 1 80 ? -7.713 -1.036 17.525 1.00 86.00 80 GLU A CA 1
ATOM 636 C C . GLU A 1 80 ? -7.939 -0.700 16.040 1.00 86.00 80 GLU A C 1
ATOM 638 O O . GLU A 1 80 ? -6.994 -0.697 15.251 1.00 86.00 80 GLU A O 1
ATOM 643 N N . ILE A 1 81 ? -9.169 -0.333 15.657 1.00 85.94 81 ILE A N 1
ATOM 644 C CA . ILE A 1 81 ? -9.468 0.102 14.283 1.00 85.94 81 ILE A CA 1
ATOM 645 C C . ILE A 1 81 ? -8.689 1.379 13.938 1.00 85.94 81 ILE A C 1
ATOM 647 O O . ILE A 1 81 ? -8.131 1.478 12.844 1.00 85.94 81 ILE A O 1
ATOM 651 N N . SER A 1 82 ? -8.610 2.342 14.862 1.00 87.81 82 SER A N 1
ATOM 652 C CA . SER A 1 82 ? -7.888 3.599 14.637 1.00 87.81 82 SER A CA 1
ATOM 653 C C . SER A 1 82 ? -6.373 3.405 14.473 1.00 87.81 82 SER A C 1
ATOM 655 O O . SER A 1 82 ? -5.755 4.084 13.646 1.00 87.81 82 SER A O 1
ATOM 657 N N . ASP A 1 83 ? -5.786 2.450 15.195 1.00 88.00 83 ASP A N 1
ATOM 658 C CA . ASP A 1 83 ? -4.365 2.108 15.107 1.00 88.00 83 ASP A CA 1
ATOM 659 C C . ASP A 1 83 ? -4.056 1.419 13.770 1.00 88.00 83 ASP A C 1
ATOM 661 O O . ASP A 1 83 ? -3.105 1.794 13.077 1.00 88.00 83 ASP A O 1
ATOM 665 N N . LEU A 1 84 ? -4.913 0.482 13.342 1.00 85.19 84 LEU A N 1
ATOM 666 C CA . LEU A 1 84 ? -4.814 -0.159 12.024 1.00 85.19 84 LEU A CA 1
ATOM 667 C C . LEU A 1 84 ? -4.940 0.860 10.884 1.00 85.19 84 LEU A C 1
ATOM 669 O O . LEU A 1 84 ? -4.220 0.769 9.886 1.00 85.19 84 LEU A O 1
ATOM 673 N N . LEU A 1 85 ? -5.822 1.851 11.036 1.00 84.88 85 LEU A N 1
ATOM 674 C CA . LEU A 1 85 ? -5.991 2.924 10.059 1.00 84.88 85 LEU A CA 1
ATOM 675 C C . LEU A 1 85 ? -4.747 3.810 9.963 1.00 84.88 85 LEU A C 1
ATOM 677 O O . LEU A 1 85 ? -4.325 4.196 8.870 1.00 84.88 85 LEU A O 1
ATOM 681 N N . GLU A 1 86 ? -4.133 4.121 11.104 1.00 85.69 86 GLU A N 1
ATOM 682 C CA . GLU A 1 86 ? -2.896 4.891 11.127 1.00 85.69 86 GLU A CA 1
ATOM 683 C C . GLU A 1 86 ? -1.750 4.122 10.482 1.00 85.69 86 GLU A C 1
ATOM 685 O O . GLU A 1 86 ? -0.975 4.694 9.710 1.00 85.69 86 GLU A O 1
ATOM 690 N N . GLU A 1 87 ? -1.654 2.823 10.754 1.00 84.88 87 GLU A N 1
ATOM 691 C CA . GLU A 1 87 ? -0.641 1.978 10.144 1.00 84.88 87 GLU A CA 1
ATOM 692 C C . GLU A 1 87 ? -0.831 1.883 8.622 1.00 84.88 87 GLU A C 1
ATOM 694 O O . GLU A 1 87 ? 0.150 1.981 7.878 1.00 84.88 87 GLU A O 1
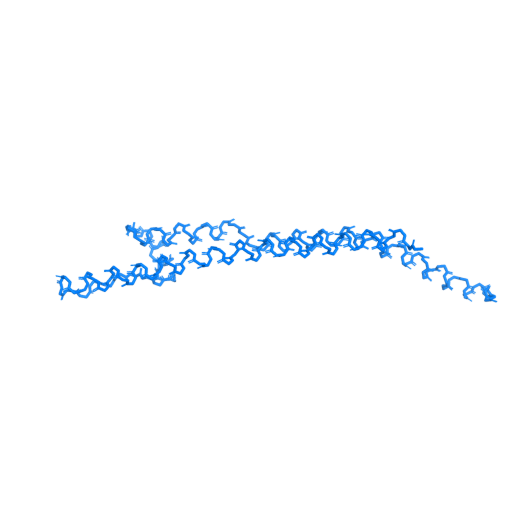ATOM 699 N N . ALA A 1 88 ? -2.077 1.801 8.144 1.00 80.88 88 ALA A N 1
ATOM 700 C CA . ALA A 1 88 ? -2.405 1.880 6.720 1.00 80.88 88 ALA A CA 1
ATOM 701 C C . ALA A 1 88 ? -1.952 3.209 6.099 1.00 80.88 88 ALA A C 1
ATOM 703 O O . ALA A 1 88 ? -1.312 3.223 5.043 1.00 80.88 88 ALA A O 1
ATOM 704 N N . ARG A 1 89 ? -2.222 4.329 6.782 1.00 80.62 89 ARG A N 1
ATOM 705 C CA . ARG A 1 89 ? -1.868 5.677 6.314 1.00 80.62 89 ARG A CA 1
ATOM 706 C C . ARG A 1 89 ? -0.355 5.896 6.292 1.00 80.62 89 ARG A C 1
ATOM 708 O O . ARG A 1 89 ? 0.168 6.449 5.327 1.00 80.62 89 ARG A O 1
ATOM 715 N N . ARG A 1 90 ? 0.361 5.428 7.321 1.00 81.19 90 ARG A N 1
ATOM 716 C CA . ARG A 1 90 ? 1.828 5.531 7.425 1.00 81.19 90 ARG A CA 1
ATOM 717 C C . ARG A 1 90 ? 2.557 4.635 6.430 1.00 81.19 90 ARG A C 1
ATOM 719 O O . ARG A 1 90 ? 3.618 5.020 5.947 1.00 81.19 90 ARG A O 1
ATOM 726 N N . ARG A 1 91 ? 2.021 3.451 6.115 1.00 72.31 91 ARG A N 1
ATOM 727 C CA . ARG A 1 91 ? 2.688 2.488 5.221 1.00 72.31 91 ARG A CA 1
ATOM 728 C C . ARG A 1 91 ? 2.778 2.938 3.767 1.00 72.31 91 ARG A C 1
ATOM 730 O O . ARG A 1 91 ? 3.544 2.311 3.041 1.00 72.31 91 ARG A O 1
ATOM 737 N N . ALA A 1 92 ? 2.065 3.996 3.360 1.00 69.56 92 ALA A N 1
ATOM 738 C CA . ALA A 1 92 ? 2.158 4.590 2.025 1.00 69.56 92 ALA A CA 1
ATOM 739 C C . ALA A 1 92 ? 2.188 3.504 0.924 1.00 69.56 92 ALA A C 1
ATOM 741 O O . ALA A 1 92 ? 3.224 3.299 0.289 1.00 69.56 92 ALA A O 1
ATOM 742 N N . PRO A 1 93 ? 1.078 2.769 0.703 1.00 68.62 93 PRO A N 1
ATOM 743 C CA . PRO A 1 93 ? 1.054 1.556 -0.128 1.00 68.62 93 PRO A CA 1
ATOM 744 C C . PRO A 1 93 ? 1.579 1.781 -1.554 1.00 68.62 93 PRO A C 1
ATOM 746 O O . PRO A 1 93 ? 2.127 0.867 -2.169 1.00 68.62 93 PRO A O 1
ATOM 749 N N . TYR A 1 94 ? 1.502 3.020 -2.050 1.00 76.94 94 TYR A N 1
ATOM 750 C CA . TYR A 1 94 ? 2.061 3.446 -3.330 1.00 76.94 94 TYR A CA 1
ATOM 751 C C . TYR A 1 94 ? 3.586 3.258 -3.441 1.00 76.94 94 TYR A C 1
ATOM 753 O O . TYR A 1 94 ? 4.083 3.085 -4.552 1.00 76.94 94 TYR A O 1
ATOM 761 N N . LEU A 1 95 ? 4.338 3.253 -2.332 1.00 83.56 95 LEU A N 1
ATOM 762 C CA . LEU A 1 95 ? 5.801 3.134 -2.349 1.00 83.56 95 LEU A CA 1
ATOM 763 C C . LEU A 1 95 ? 6.268 1.836 -3.009 1.00 83.56 95 LEU A C 1
ATOM 765 O O . LEU A 1 95 ? 7.209 1.869 -3.797 1.00 83.56 95 LEU A O 1
ATOM 769 N N . TRP A 1 96 ? 5.597 0.709 -2.758 1.00 82.19 96 TRP A N 1
ATOM 770 C CA . TRP A 1 96 ? 5.956 -0.570 -3.383 1.00 82.19 96 TRP A CA 1
ATOM 771 C C . TRP A 1 96 ? 5.774 -0.540 -4.899 1.00 82.19 96 TRP A C 1
ATOM 773 O O . TRP A 1 96 ? 6.634 -1.024 -5.634 1.00 82.19 96 TRP A O 1
ATOM 783 N N . TYR A 1 97 ? 4.702 0.095 -5.370 1.00 82.25 97 TYR A N 1
ATOM 784 C CA . TYR A 1 97 ? 4.446 0.271 -6.797 1.00 82.25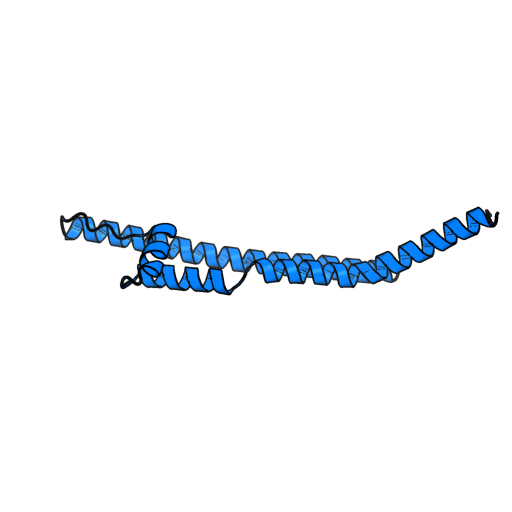 97 TYR A CA 1
ATOM 785 C C . TYR A 1 97 ? 5.454 1.234 -7.436 1.00 82.25 97 TYR A C 1
ATOM 787 O O . TYR A 1 97 ? 5.967 0.954 -8.517 1.00 82.25 97 TYR A O 1
ATOM 795 N N . VAL A 1 98 ? 5.810 2.326 -6.749 1.00 86.88 98 VAL A N 1
ATOM 796 C CA . VAL A 1 98 ? 6.852 3.263 -7.203 1.00 86.88 98 VAL A CA 1
ATOM 797 C C . VAL A 1 98 ? 8.202 2.556 -7.325 1.00 86.88 98 VAL A C 1
ATOM 799 O O . VAL A 1 98 ? 8.871 2.688 -8.350 1.00 86.88 98 VAL A O 1
ATOM 802 N N . VAL A 1 99 ? 8.585 1.759 -6.325 1.00 87.81 99 VAL A N 1
ATOM 803 C CA . VAL A 1 99 ? 9.824 0.968 -6.357 1.00 87.81 99 VAL A CA 1
ATOM 804 C C . VAL A 1 99 ? 9.785 -0.056 -7.491 1.00 87.81 99 VAL A C 1
ATOM 806 O O . VAL A 1 99 ? 10.775 -0.191 -8.204 1.00 87.81 99 VAL A O 1
ATOM 809 N N . ALA A 1 100 ? 8.655 -0.731 -7.719 1.00 86.25 100 ALA A N 1
ATOM 810 C CA . ALA A 1 100 ? 8.506 -1.686 -8.818 1.00 86.25 100 ALA A CA 1
ATOM 811 C C . ALA A 1 100 ? 8.668 -1.023 -10.199 1.00 86.25 100 ALA A C 1
ATOM 813 O O . ALA A 1 100 ? 9.387 -1.546 -11.053 1.00 86.25 100 ALA A O 1
ATOM 814 N N . VAL A 1 101 ? 8.061 0.150 -10.411 1.00 87.19 101 VAL A N 1
ATOM 815 C CA . VAL A 1 101 ? 8.202 0.926 -11.657 1.00 87.19 101 VAL A CA 1
ATOM 816 C C . VAL A 1 101 ? 9.638 1.404 -11.843 1.00 87.19 101 VAL A C 1
ATOM 818 O O . VAL A 1 101 ? 10.198 1.264 -12.932 1.00 87.19 101 VAL A O 1
ATOM 821 N N . PHE A 1 102 ? 10.257 1.933 -10.787 1.00 90.25 102 PHE A N 1
ATOM 822 C CA . PHE A 1 102 ? 11.647 2.379 -10.833 1.00 90.25 102 PHE A CA 1
ATOM 823 C C . PHE A 1 102 ? 12.592 1.220 -11.165 1.00 90.25 102 PHE A C 1
ATOM 825 O O . PHE A 1 102 ? 13.458 1.349 -12.029 1.00 90.25 102 PHE A O 1
ATOM 832 N N . PHE A 1 103 ? 12.380 0.063 -10.540 1.00 86.88 103 PHE A N 1
ATOM 833 C CA . PHE A 1 103 ? 13.133 -1.151 -10.821 1.00 86.88 103 PHE A CA 1
ATOM 834 C C . PHE A 1 103 ? 12.995 -1.546 -12.295 1.00 86.88 103 PHE A C 1
ATOM 836 O O . PHE A 1 103 ? 13.996 -1.711 -12.990 1.00 86.88 103 PHE A O 1
ATOM 843 N N . LEU A 1 104 ? 11.770 -1.601 -12.819 1.00 87.31 104 LEU A N 1
ATOM 844 C CA . LEU A 1 104 ? 11.531 -1.926 -14.224 1.00 87.31 104 LEU A CA 1
ATOM 845 C C . LEU A 1 104 ? 12.218 -0.933 -15.174 1.00 87.31 104 LEU A C 1
ATOM 847 O O . LEU A 1 104 ? 12.854 -1.361 -16.135 1.00 87.31 104 LEU A O 1
ATOM 851 N N . MET A 1 105 ? 12.160 0.368 -14.883 1.00 87.56 105 MET A N 1
ATOM 852 C CA . MET A 1 105 ? 12.842 1.413 -15.656 1.00 87.56 105 MET A CA 1
ATOM 853 C C . MET A 1 105 ? 14.359 1.198 -15.696 1.00 87.56 105 MET A C 1
ATOM 855 O O . MET A 1 105 ? 14.944 1.183 -16.779 1.00 87.56 105 MET A O 1
ATOM 859 N N . VAL A 1 106 ? 14.995 0.962 -14.545 1.00 88.94 106 VAL A N 1
ATOM 860 C CA . VAL A 1 106 ? 16.450 0.740 -14.450 1.00 88.94 106 VAL A CA 1
ATOM 861 C C . VAL A 1 106 ? 16.894 -0.449 -15.305 1.00 88.94 106 VAL A C 1
ATOM 863 O O . VAL A 1 106 ? 17.909 -0.366 -15.998 1.00 88.94 106 VAL A O 1
ATOM 866 N N . PHE A 1 107 ? 16.116 -1.532 -15.322 1.00 84.88 107 PHE A N 1
ATOM 867 C CA . PHE A 1 107 ? 16.423 -2.714 -16.133 1.00 84.88 107 PHE A CA 1
ATOM 868 C C . PHE A 1 107 ? 15.995 -2.585 -17.605 1.00 84.88 107 PHE A C 1
ATOM 870 O O . PHE A 1 107 ? 16.581 -3.242 -18.470 1.00 84.88 107 PHE A O 1
ATOM 877 N N . ALA A 1 108 ? 15.029 -1.720 -17.921 1.00 84.88 108 ALA A N 1
ATOM 878 C CA . ALA A 1 108 ? 14.595 -1.445 -19.288 1.00 84.88 108 ALA A CA 1
ATOM 879 C C . ALA A 1 108 ? 15.558 -0.513 -20.043 1.00 84.88 108 ALA A C 1
ATOM 881 O O . ALA A 1 108 ? 15.773 -0.713 -21.240 1.00 84.88 108 ALA A O 1
ATOM 882 N N . ILE A 1 109 ? 16.184 0.459 -19.364 1.00 87.00 109 ILE A N 1
ATOM 883 C CA . ILE A 1 109 ? 17.143 1.414 -19.956 1.00 87.00 109 ILE A CA 1
ATOM 884 C C . ILE A 1 109 ? 18.243 0.735 -20.794 1.00 87.00 109 ILE A C 1
ATOM 886 O O . ILE A 1 109 ? 18.407 1.119 -21.952 1.00 87.00 109 ILE A O 1
ATOM 890 N N . PRO A 1 110 ? 18.990 -0.276 -20.305 1.00 82.81 110 PRO A N 1
ATOM 891 C CA . PRO A 1 110 ? 20.053 -0.896 -21.098 1.00 82.81 110 PRO A CA 1
ATOM 892 C C . PRO A 1 110 ? 19.522 -1.638 -22.332 1.00 82.81 110 PRO A C 1
ATOM 894 O O . PRO A 1 110 ? 20.200 -1.691 -23.362 1.00 82.81 110 PRO A O 1
ATOM 897 N N . TYR A 1 111 ? 18.306 -2.189 -22.260 1.00 82.44 111 TYR A N 1
ATOM 898 C CA . TYR A 1 111 ? 17.655 -2.806 -23.414 1.00 82.44 111 TYR A CA 1
ATOM 899 C C . TYR A 1 111 ? 17.236 -1.755 -24.449 1.00 82.44 111 TYR A C 1
ATOM 901 O O . TYR A 1 111 ? 17.577 -1.891 -25.625 1.00 82.44 111 TYR A O 1
ATOM 909 N N . LEU A 1 112 ? 16.565 -0.688 -24.005 1.00 83.62 112 LEU A N 1
ATOM 910 C CA . LEU A 1 112 ? 16.158 0.447 -24.838 1.00 83.62 112 LEU A CA 1
ATOM 911 C C . LEU A 1 112 ? 17.362 1.100 -25.517 1.00 83.62 112 LEU A C 1
ATOM 913 O O . LEU A 1 112 ? 17.336 1.323 -26.724 1.00 83.62 112 LEU A O 1
ATOM 917 N N . TRP A 1 113 ? 18.444 1.329 -24.774 1.00 85.88 113 TRP A N 1
ATOM 918 C CA . TRP A 1 113 ? 19.683 1.894 -25.301 1.00 85.88 113 TRP A CA 1
ATOM 919 C C . TRP A 1 113 ? 20.278 1.034 -26.418 1.00 85.88 113 TRP A C 1
ATOM 921 O O . TRP A 1 113 ? 20.592 1.530 -27.500 1.00 85.88 113 TRP A O 1
ATOM 931 N N . TYR A 1 114 ? 20.389 -0.278 -26.191 1.00 83.62 114 TYR A N 1
ATOM 932 C CA . TYR A 1 114 ? 20.897 -1.198 -27.206 1.00 83.62 114 TYR A CA 1
ATOM 933 C C . TYR A 1 11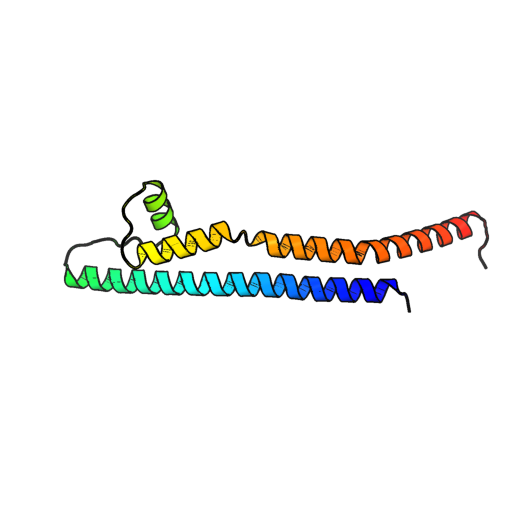4 ? 19.992 -1.248 -28.445 1.00 83.62 114 TYR A C 1
ATOM 935 O O . TYR A 1 114 ? 20.487 -1.250 -29.574 1.00 83.62 114 TYR A O 1
ATOM 943 N N . PHE A 1 115 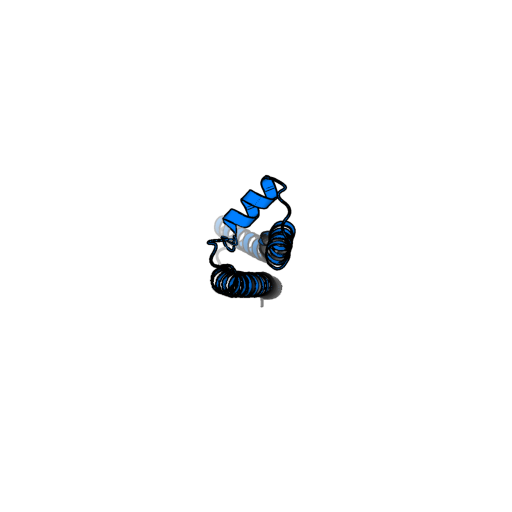? 18.672 -1.268 -28.245 1.00 83.44 115 PHE A N 1
ATOM 944 C CA . PHE A 1 115 ? 17.695 -1.277 -29.332 1.00 83.44 115 PHE A CA 1
ATOM 945 C C . PHE A 1 115 ? 17.766 0.002 -30.176 1.00 83.44 115 PHE A C 1
ATOM 947 O O . PHE A 1 115 ? 17.817 -0.080 -31.404 1.00 83.44 115 PHE A O 1
ATOM 954 N N . LEU A 1 116 ? 17.851 1.169 -29.532 1.00 85.88 116 LEU A N 1
ATOM 955 C CA . LEU A 1 116 ? 17.988 2.464 -30.199 1.00 85.88 116 LEU A CA 1
ATOM 956 C C . LEU A 1 116 ? 19.294 2.559 -30.989 1.00 85.88 116 LEU A C 1
ATOM 958 O O . LEU A 1 116 ? 19.270 2.946 -32.153 1.00 85.88 116 LEU A O 1
ATOM 962 N N . LEU A 1 117 ? 20.424 2.139 -30.410 1.00 85.88 117 LEU A N 1
ATOM 963 C CA . LEU A 1 117 ? 21.705 2.113 -31.124 1.00 85.88 117 LEU A CA 1
ATOM 964 C C . LEU A 1 117 ? 21.671 1.193 -32.345 1.00 85.88 117 LEU A C 1
ATOM 966 O O . LEU A 1 117 ? 22.254 1.521 -33.378 1.00 85.88 117 LEU A O 1
ATOM 970 N N . ARG A 1 118 ? 20.999 0.042 -32.243 1.00 84.12 118 ARG A N 1
ATOM 971 C CA . ARG A 1 118 ? 20.830 -0.868 -33.378 1.00 84.12 118 ARG A CA 1
ATOM 972 C C . ARG A 1 118 ? 19.985 -0.227 -34.477 1.00 84.12 118 ARG A C 1
ATOM 974 O O . ARG A 1 118 ? 20.415 -0.223 -35.625 1.00 84.12 118 ARG A O 1
ATOM 981 N N . ARG A 1 119 ? 18.837 0.358 -34.126 1.00 84.12 119 ARG A N 1
ATOM 982 C CA . ARG A 1 119 ? 17.971 1.059 -35.083 1.00 84.12 119 ARG A CA 1
ATOM 983 C C . ARG A 1 119 ? 18.672 2.242 -35.741 1.00 84.12 119 ARG A C 1
ATOM 985 O O . ARG A 1 119 ? 18.562 2.402 -36.947 1.00 84.12 119 ARG A O 1
ATOM 992 N N . LEU A 1 120 ? 19.449 3.020 -34.989 1.00 88.06 120 LEU A N 1
ATOM 993 C CA . LEU A 1 120 ? 20.248 4.115 -35.541 1.00 88.06 120 LEU A CA 1
ATOM 994 C C . LEU A 1 120 ? 21.290 3.625 -36.551 1.00 88.06 120 LEU A C 1
ATOM 996 O O . LEU A 1 120 ? 21.508 4.295 -37.554 1.00 88.06 120 LEU A O 1
ATOM 1000 N N . ARG A 1 121 ? 21.917 2.462 -36.323 1.00 85.44 121 ARG A N 1
ATOM 1001 C CA . ARG A 1 121 ? 22.827 1.864 -37.314 1.00 85.44 121 ARG A CA 1
ATOM 1002 C C . ARG A 1 121 ? 22.084 1.413 -38.561 1.00 85.44 121 ARG A C 1
ATOM 1004 O O . ARG A 1 121 ? 22.530 1.757 -39.639 1.00 85.44 121 ARG A O 1
ATOM 1011 N N . GLU A 1 122 ? 20.953 0.724 -38.412 1.00 85.00 122 GLU A N 1
ATOM 1012 C CA . GLU A 1 122 ? 20.121 0.289 -39.545 1.00 85.00 122 GLU A CA 1
ATOM 1013 C C . GLU A 1 122 ? 19.672 1.490 -40.396 1.00 85.00 122 GLU A C 1
ATOM 1015 O O . GLU A 1 122 ? 19.830 1.481 -41.611 1.00 85.00 122 GLU A O 1
ATOM 1020 N N . VAL A 1 123 ? 19.203 2.569 -39.758 1.00 85.88 123 VAL A N 1
ATOM 1021 C CA . VAL A 1 123 ? 18.801 3.805 -40.451 1.00 85.88 123 VAL A CA 1
ATOM 1022 C C . VAL A 1 123 ? 19.995 4.494 -41.108 1.00 85.88 123 VAL A C 1
ATOM 1024 O O . VAL A 1 123 ? 19.896 4.945 -42.246 1.00 85.88 123 VAL A O 1
ATOM 1027 N N . ARG A 1 124 ? 21.139 4.574 -40.421 1.00 86.44 124 ARG A N 1
ATOM 1028 C CA . ARG A 1 124 ? 22.363 5.149 -40.991 1.00 86.44 124 ARG A CA 1
ATOM 1029 C C . ARG A 1 124 ? 22.857 4.340 -42.189 1.00 86.44 124 ARG A C 1
ATOM 1031 O O . ARG A 1 124 ? 23.298 4.936 -43.162 1.00 86.44 124 ARG A O 1
ATOM 1038 N N . ASP A 1 125 ? 22.817 3.017 -42.110 1.00 81.19 125 ASP A N 1
ATOM 1039 C CA . ASP A 1 125 ? 23.294 2.135 -43.172 1.00 81.19 125 ASP A CA 1
ATOM 1040 C C . ASP A 1 125 ? 22.355 2.206 -44.394 1.00 81.19 125 ASP A C 1
ATOM 1042 O O . ASP A 1 125 ? 22.851 2.320 -45.516 1.00 81.19 125 ASP A O 1
ATOM 1046 N N . ALA A 1 126 ? 21.035 2.314 -44.181 1.00 81.62 126 ALA A N 1
ATOM 1047 C CA . ALA A 1 126 ? 20.058 2.608 -45.236 1.00 81.62 126 ALA A CA 1
ATOM 1048 C C . ALA A 1 126 ? 20.297 3.984 -45.894 1.00 81.62 126 ALA A C 1
ATOM 1050 O O . ALA A 1 126 ? 20.339 4.100 -47.116 1.00 81.62 126 ALA A O 1
ATOM 1051 N N . LEU A 1 127 ? 20.541 5.033 -45.098 1.00 80.75 127 LEU A N 1
ATOM 1052 C CA . LEU A 1 127 ? 20.862 6.376 -45.609 1.00 80.75 127 LEU A CA 1
ATOM 1053 C C . LEU A 1 127 ? 22.213 6.436 -46.339 1.00 80.75 127 LEU A C 1
ATOM 1055 O O . LEU A 1 127 ? 22.385 7.239 -47.251 1.00 80.75 127 LEU A O 1
ATOM 1059 N N . ALA A 1 128 ? 23.176 5.601 -45.946 1.00 83.38 128 ALA A N 1
ATOM 1060 C CA . ALA A 1 128 ? 24.486 5.503 -46.584 1.00 83.38 128 ALA A CA 1
ATOM 1061 C C . ALA A 1 128 ? 24.474 4.650 -47.868 1.00 83.38 128 ALA A C 1
ATOM 1063 O O . ALA A 1 128 ? 25.538 4.431 -48.449 1.00 83.38 128 ALA A O 1
ATOM 1064 N N . GLY A 1 129 ? 23.310 4.136 -48.288 1.00 74.56 129 GLY A N 1
ATOM 1065 C CA . GLY A 1 129 ? 23.180 3.250 -49.446 1.00 74.56 129 GLY A CA 1
ATOM 1066 C C . GLY A 1 129 ? 23.879 1.900 -49.263 1.00 74.56 129 GLY A C 1
ATOM 1067 O O . GLY A 1 129 ? 24.135 1.202 -50.240 1.00 74.56 129 GLY A O 1
ATOM 1068 N N . LYS A 1 130 ? 24.215 1.528 -48.021 1.00 64.50 130 LYS A N 1
ATOM 1069 C CA . LYS A 1 130 ? 24.752 0.208 -47.674 1.00 64.50 130 LYS A CA 1
ATOM 1070 C C . LYS A 1 130 ? 23.592 -0.733 -47.380 1.00 64.50 130 LYS A C 1
ATOM 1072 O O . LYS A 1 130 ? 23.444 -1.219 -46.265 1.00 64.50 130 LYS A O 1
ATOM 1077 N N . GLU A 1 131 ? 22.767 -0.968 -48.386 1.00 55.47 131 GLU A N 1
ATOM 1078 C CA . GLU A 1 131 ? 21.883 -2.125 -48.391 1.00 55.47 131 GLU A CA 1
ATOM 1079 C C . GLU A 1 131 ? 22.632 -3.261 -49.097 1.00 55.47 131 GLU A C 1
ATOM 1081 O O . GLU A 1 131 ? 22.984 -3.151 -50.272 1.00 55.47 131 GLU A O 1
ATOM 1086 N N . ALA A 1 132 ? 22.946 -4.314 -48.345 1.00 48.53 132 ALA A N 1
ATOM 1087 C CA . ALA A 1 132 ? 23.367 -5.615 -48.851 1.00 48.53 132 ALA A CA 1
ATOM 1088 C C . ALA A 1 132 ? 22.530 -6.682 -48.147 1.00 48.53 132 ALA A C 1
ATOM 1090 O O . ALA A 1 132 ? 22.387 -6.573 -46.904 1.00 48.53 132 ALA A O 1
#

Secondary structure (DSSP, 8-state):
--HHHHHHHHHHHHHHHHHHHHHHHHHHHHHHHHHHHHHHHHHHHHHHHHHSS------SHHHHHHHHHTTPPP-THHHHHHHHHHHHHHT-THHHHHHHHHHHHHHHHHHHHHHHHHHHHHHHHHHTT---